Protein 9MAP (pdb70)

Nearest PDB structures (foldseek):
  6nm8-assembly1_A  TM=9.772E-01  e=3.915E-23  Homo sapiens
  5x8m-assembly1_A  TM=9.915E-01  e=1.714E-22  Homo sapiens
  5c3t-assembly1_A  TM=9.927E-01  e=4.019E-22  Homo sapiens
  5n2d-assembly1_D  TM=9.727E-01  e=2.277E-22  Homo sapiens
  8aom-assembly1_A  TM=9.842E-01  e=9.421E-22  Homo sapiens

InterPro domains:
  IPR003599 Immunoglobulin domain subtype [SM00409] (24-131)
  IPR003599 Immunoglobulin domain subtype [SM00409] (139-227)
  IPR007110 Immunoglobulin-like domain [PS50835] (33-127)
  IPR007110 Immunoglobulin-like domain [PS50835] (133-225)
  IPR013106 Immunoglobulin V-set domain [PF07686] (29-128)
  IPR013162 CD80-like, immunoglobulin C2-set [PF08205] (137-219)
  IPR013783 Immunoglobulin-like fold [G3DSA:2.60.40.10] (17-136)
  IPR013783 Immunoglobulin-like fold [G3DSA:2.60.40.10] (137-239)
  IPR036179 Immunoglobulin-like domain superfamily [SSF48726] (19-128)
  IPR036179 Immunoglobulin-like domain superfamily [SSF48726] (147-221)
  IPR051713 T-cell Activation and Immune Regulation Protein [PTHR25466] (1-289)

Structure (mmCIF, N/CA/C/O backbone):
data_9MAP
#
_entry.id   9MAP
#
_cell.length_a   222.605
_cell.length_b   222.605
_cell.length_c   222.605
_cell.angle_alpha   90.00
_cell.angle_beta   90.00
_cell.angle_gamma   90.00
#
_symmetry.space_group_name_H-M   'I 41 3 2'
#
loop_
_entity.id
_entity.type
_entity.pdbx_description
1 polymer 'Programmed cell death 1 ligand 1'
2 polymer G-AGWLP
3 non-polymer 'PHOSPHATE ION'
4 non-polymer 'CALCIUM ION'
5 non-polymer 'CHLORIDE ION'
6 water water
#
loop_
_atom_site.group_PDB
_atom_site.id
_atom_site.type_symbol
_atom_site.label_atom_id
_atom_site.label_alt_id
_atom_site.label_comp_id
_atom_site.label_asym_id
_atom_site.label_entity_id
_atom_site.label_seq_id
_atom_site.pdbx_PDB_ins_code
_atom_site.Cartn_x
_atom_site.Cartn_y
_atom_site.Cartn_z
_atom_site.occupancy
_atom_site.B_iso_or_equiv
_atom_site.auth_seq_id
_atom_site.auth_comp_id
_atom_site.auth_asym_id
_atom_site.auth_atom_id
_atom_site.pdbx_PDB_model_num
ATOM 1 N N . ALA A 1 3 ? -51.326 -18.531 -21.654 1.00 89.66 17 ALA A N 1
ATOM 2 C CA . ALA A 1 3 ? -50.358 -19.556 -21.278 1.00 88.22 17 ALA A CA 1
ATOM 3 C C . ALA A 1 3 ? -50.543 -19.979 -19.820 1.00 82.17 17 ALA A C 1
ATOM 4 O O . ALA A 1 3 ? -50.993 -19.192 -18.989 1.00 82.21 17 ALA A O 1
ATOM 6 N N . ALA A 1 4 ? -50.198 -21.228 -19.519 1.00 77.82 18 ALA A N 1
ATOM 7 C CA . ALA A 1 4 ? -50.284 -21.723 -18.154 1.00 76.10 18 ALA A CA 1
ATOM 8 C C . ALA A 1 4 ? -49.183 -21.109 -17.295 1.00 80.96 18 ALA A C 1
ATOM 9 O O . ALA A 1 4 ? -48.148 -20.657 -17.793 1.00 84.96 18 ALA A O 1
ATOM 11 N N . PHE A 1 5 ? -49.416 -21.089 -15.984 1.00 77.51 19 PHE A N 1
ATOM 12 C CA . PHE A 1 5 ? -48.417 -20.547 -15.072 1.00 76.86 19 PHE A CA 1
ATOM 13 C C . PHE A 1 5 ? -47.201 -21.461 -15.043 1.00 77.90 19 PHE A C 1
ATOM 14 O O . PHE A 1 5 ? -47.288 -22.612 -14.602 1.00 80.23 19 PHE A O 1
ATOM 22 N N . THR A 1 6 ? -46.063 -20.945 -15.492 1.00 77.29 20 THR A N 1
ATOM 23 C CA . THR A 1 6 ? -44.847 -21.735 -15.551 1.00 78.33 20 THR A CA 1
ATOM 24 C C . THR A 1 6 ? -43.676 -20.925 -15.019 1.00 72.75 20 THR A C 1
ATOM 25 O O . THR A 1 6 ? -43.597 -19.711 -15.225 1.00 70.12 20 THR A O 1
ATOM 29 N N . VAL A 1 7 ? -42.782 -21.611 -14.318 1.00 73.25 21 VAL A N 1
ATOM 30 C CA . VAL A 1 7 ? -41.506 -21.059 -13.886 1.00 71.90 21 VAL A CA 1
ATOM 31 C C . VAL A 1 7 ? -40.434 -21.615 -14.812 1.00 75.65 21 VAL A C 1
ATOM 32 O O . VAL A 1 7 ? -40.426 -22.816 -15.111 1.00 77.62 21 VAL A O 1
ATOM 36 N N . THR A 1 8 ? -39.551 -20.745 -15.297 1.00 74.48 22 THR A N 1
ATOM 37 C CA . THR A 1 8 ? -38.531 -21.139 -16.259 1.00 74.45 22 THR A CA 1
ATOM 38 C C . THR A 1 8 ? -37.166 -20.648 -15.802 1.00 75.28 22 THR A C 1
ATOM 39 O O . THR A 1 8 ? -37.054 -19.665 -15.066 1.00 78.03 22 THR A O 1
ATOM 43 N N . VAL A 1 9 ? -36.127 -21.348 -16.244 1.00 77.29 23 VAL A N 1
ATOM 44 C CA . VAL A 1 9 ? -34.747 -20.991 -15.946 1.00 77.52 23 VAL A CA 1
ATOM 45 C C . VAL A 1 9 ? -34.016 -20.771 -17.265 1.00 76.74 23 VAL A C 1
ATOM 46 O O . VAL A 1 9 ? -34.011 -21.657 -18.126 1.00 73.90 23 VAL A O 1
ATOM 50 N N . PRO A 1 10 ? -33.415 -19.601 -17.490 1.00 81.91 24 PRO A N 1
ATOM 51 C CA . PRO A 1 10 ? -32.638 -1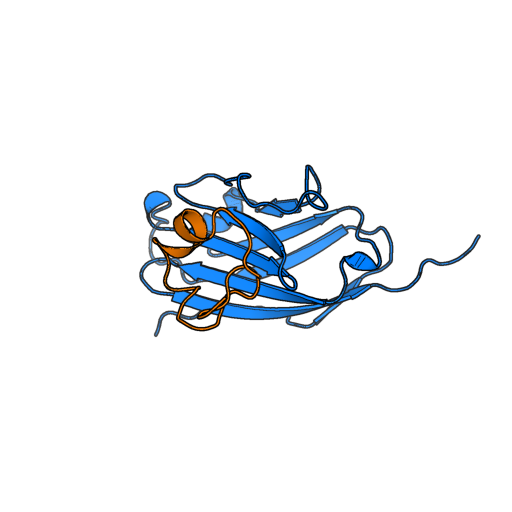9.403 -18.723 1.00 74.20 24 PRO A CA 1
ATOM 52 C C . PRO A 1 10 ? -31.434 -20.315 -18.810 1.00 77.59 24 PRO A C 1
ATOM 53 O O . PRO A 1 10 ? -30.928 -20.557 -19.913 1.00 81.53 24 PRO A O 1
ATOM 57 N N . LYS A 1 11 ? -30.962 -20.829 -17.678 1.00 80.87 25 LYS A N 1
ATOM 58 C CA . LYS A 1 11 ? -29.755 -21.638 -17.623 1.00 78.58 25 LYS A CA 1
ATOM 59 C C . LYS A 1 11 ? -29.871 -22.597 -16.448 1.00 80.13 25 LYS A C 1
ATOM 60 O O . LYS A 1 11 ? -30.120 -22.165 -15.319 1.00 81.94 2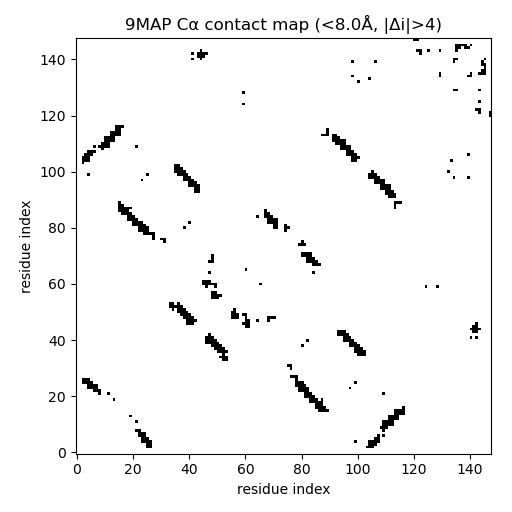5 LYS A O 1
ATOM 66 N N . ASP A 1 12 ? -29.697 -23.892 -16.715 1.00 79.91 26 ASP A N 1
ATOM 67 C CA . ASP A 1 12 ? -29.894 -24.931 -15.710 1.00 79.94 26 ASP A CA 1
ATOM 68 C C . ASP A 1 12 ? -28.600 -25.636 -15.316 1.00 82.12 26 ASP A C 1
ATOM 69 O O . ASP A 1 12 ? -28.653 -26.687 -14.668 1.00 80.06 26 ASP A O 1
ATOM 74 N N . LEU A 1 13 ? -27.443 -25.093 -15.692 1.00 82.12 27 LEU A N 1
ATOM 75 C CA . LEU A 1 13 ? -26.162 -25.680 -15.303 1.00 76.52 27 LEU A CA 1
ATOM 76 C C . LEU A 1 13 ? -25.127 -24.568 -15.242 1.00 79.89 27 LEU A C 1
ATOM 77 O O . LEU A 1 13 ? -24.788 -23.982 -16.274 1.00 84.69 27 LEU A O 1
ATOM 82 N N . TYR A 1 14 ? -24.623 -24.287 -14.044 1.00 78.28 28 TYR A N 1
ATOM 83 C CA . TYR A 1 14 ? -23.604 -23.269 -13.826 1.00 78.33 28 TYR A CA 1
ATOM 84 C C . TYR A 1 14 ? -22.323 -23.940 -13.356 1.00 75.30 28 TYR A C 1
ATOM 85 O O . TYR A 1 14 ? -22.357 -24.782 -12.453 1.00 75.71 28 TYR A O 1
ATOM 94 N N . VAL A 1 15 ? -21.202 -23.574 -13.969 1.00 76.62 29 VAL A N 1
ATOM 95 C CA . VAL A 1 15 ? -19.879 -23.989 -13.518 1.00 72.10 29 VAL A CA 1
ATOM 96 C C . VAL A 1 15 ? -19.147 -22.729 -13.083 1.00 71.38 29 VAL A C 1
ATOM 97 O O . VAL A 1 15 ? -18.755 -21.910 -13.924 1.00 74.80 29 VAL A O 1
ATOM 101 N N . VAL A 1 16 ? -18.955 -22.572 -11.776 1.00 71.77 30 VAL A N 1
ATOM 102 C CA . VAL A 1 16 ? -18.382 -21.360 -11.206 1.00 72.18 30 VAL A CA 1
ATOM 103 C C . VAL A 1 16 ? -17.027 -21.684 -10.593 1.00 71.71 30 VAL A C 1
ATOM 104 O O . VAL A 1 16 ? -16.771 -22.812 -10.153 1.00 71.39 30 VAL A O 1
ATOM 108 N N . GLU A 1 17 ? -16.150 -20.685 -10.577 1.00 69.36 31 GLU A N 1
ATOM 109 C CA . GLU A 1 17 ? -14.834 -20.849 -9.980 1.00 76.04 31 GLU A CA 1
ATOM 110 C C . GLU A 1 17 ? -14.902 -20.669 -8.468 1.00 81.24 31 GLU A C 1
ATOM 111 O O . GLU A 1 17 ? -15.760 -19.955 -7.940 1.00 75.84 31 GLU A O 1
ATOM 117 N N . TYR A 1 18 ? -13.982 -21.336 -7.774 1.00 83.12 32 TYR A N 1
ATOM 118 C CA . TYR A 1 18 ? -13.943 -21.285 -6.318 1.00 77.12 32 TYR A CA 1
ATOM 119 C C . TYR A 1 18 ? -13.706 -19.859 -5.837 1.00 78.48 32 TYR A C 1
ATOM 120 O O . TYR A 1 18 ? -12.789 -19.177 -6.302 1.00 78.51 32 TYR A O 1
ATOM 129 N N . GLY A 1 19 ? -14.536 -19.415 -4.895 1.00 79.42 33 GLY A N 1
ATOM 130 C CA . GLY A 1 19 ? -14.397 -18.102 -4.300 1.00 78.47 33 GLY A CA 1
ATOM 131 C C . GLY A 1 19 ? -15.023 -16.959 -5.070 1.00 76.91 33 GLY A C 1
ATOM 132 O O . GLY A 1 19 ? -14.904 -15.806 -4.635 1.00 73.83 33 GLY A O 1
ATOM 133 N N . SER A 1 20 ? -15.682 -17.229 -6.193 1.00 79.20 34 SER A N 1
ATOM 134 C CA 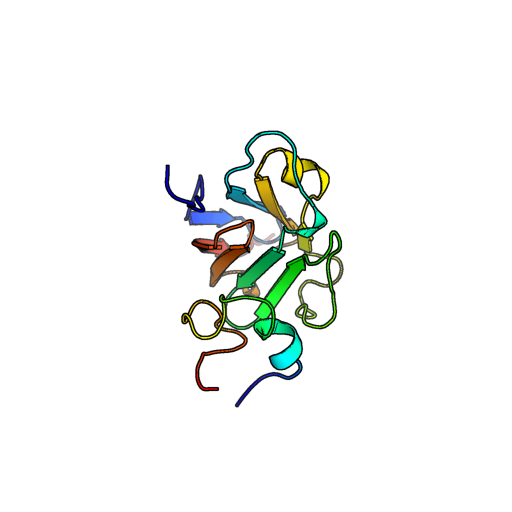. SER A 1 20 ? -16.280 -16.177 -6.998 1.00 75.82 34 SER A CA 1
ATOM 135 C C . SER A 1 20 ? -17.717 -15.915 -6.552 1.00 73.96 34 SER A C 1
ATOM 136 O O . SER A 1 20 ? -18.225 -16.514 -5.601 1.00 73.39 34 SER A O 1
ATOM 139 N N . ASN A 1 21 ? -18.382 -15.006 -7.259 1.00 72.93 35 ASN A N 1
ATOM 140 C CA . ASN A 1 21 ? -19.780 -14.681 -7.019 1.00 73.42 35 ASN A CA 1
ATOM 141 C C . ASN A 1 21 ? -20.602 -15.106 -8.225 1.00 73.75 35 ASN A C 1
ATOM 142 O O . ASN A 1 21 ? -20.170 -14.942 -9.370 1.00 76.46 35 ASN A O 1
ATOM 147 N N . MET A 1 22 ? -21.783 -15.657 -7.968 1.00 76.95 36 MET A N 1
ATOM 148 C CA . MET A 1 22 ? -22.638 -16.155 -9.032 1.00 79.25 36 MET A CA 1
ATOM 149 C C . MET A 1 22 ? -24.056 -15.635 -8.854 1.00 76.25 36 MET A C 1
ATOM 150 O O . MET A 1 22 ? -24.506 -15.365 -7.736 1.00 68.45 36 MET A O 1
ATOM 155 N N . THR A 1 23 ? -24.749 -15.486 -9.982 1.00 78.21 37 THR A N 1
ATOM 156 C CA . THR A 1 23 ? -26.162 -15.126 -10.009 1.00 74.15 37 THR A CA 1
ATOM 157 C C . THR A 1 23 ? -26.895 -16.174 -10.832 1.00 75.92 37 THR A C 1
ATOM 158 O O . THR A 1 23 ? -26.787 -16.188 -12.063 1.00 78.38 37 THR A O 1
ATOM 162 N N . ILE A 1 24 ? -27.630 -17.052 -10.162 1.00 78.12 38 ILE A N 1
ATOM 163 C CA . ILE A 1 24 ? -28.480 -18.023 -10.840 1.00 83.78 38 ILE A CA 1
ATOM 164 C C . ILE A 1 24 ? -29.877 -17.430 -10.955 1.00 80.30 38 ILE A C 1
ATOM 165 O O . ILE A 1 24 ? -30.416 -16.886 -9.984 1.00 77.17 38 ILE A O 1
ATOM 170 N N . GLU A 1 25 ? -30.449 -17.495 -12.150 1.00 97.28 39 GLU A N 1
ATOM 171 C CA . GLU A 1 25 ? -31.665 -16.761 -12.452 1.00 98.23 39 GLU A CA 1
ATOM 172 C C . GLU A 1 25 ? -32.847 -17.706 -12.595 1.00 97.85 39 GLU A C 1
ATOM 173 O O . GLU A 1 25 ? -32.697 -18.881 -12.940 1.00 96.84 39 GLU A O 1
ATOM 179 N N . CYS A 1 26 ? -34.029 -17.163 -12.325 1.00 87.70 40 CYS A N 1
ATOM 180 C CA . CYS A 1 26 ? -35.274 -17.913 -12.336 1.00 84.30 40 CYS A CA 1
ATOM 181 C C . CYS A 1 26 ? -36.387 -16.924 -12.644 1.00 83.76 40 CYS A C 1
ATOM 182 O O . CYS A 1 26 ? -36.473 -15.879 -11.996 1.00 85.35 40 CYS A O 1
ATOM 185 N N . LYS A 1 27 ? -37.223 -17.239 -13.630 1.00 78.87 41 LYS A N 1
ATOM 186 C CA . LYS A 1 27 ? -38.193 -16.287 -14.158 1.00 79.57 41 LYS A CA 1
ATOM 187 C C . LYS A 1 27 ? -39.613 -16.819 -14.016 1.00 80.74 41 LYS A C 1
ATOM 188 O O . LYS A 1 27 ? -39.865 -18.012 -14.214 1.00 81.00 41 LYS A O 1
ATOM 194 N N . PHE A 1 28 ? -40.532 -15.926 -13.672 1.00 78.85 42 PHE A N 1
ATOM 195 C CA . PHE A 1 28 ? -41.949 -16.215 -13.520 1.00 77.97 42 PHE A CA 1
ATOM 196 C C . PHE A 1 28 ? -42.759 -15.134 -14.217 1.00 79.23 42 PHE A C 1
ATOM 197 O O . PHE A 1 28 ? -42.269 -14.018 -14.428 1.00 80.58 42 PHE A O 1
ATOM 205 N N . PRO A 1 29 ? -44.002 -15.432 -14.606 1.00 82.48 43 PRO A N 1
ATOM 206 C CA . PRO A 1 29 ? -44.784 -14.465 -15.394 1.00 81.30 43 PRO A CA 1
ATOM 207 C C . PRO A 1 29 ? -45.347 -13.343 -14.530 1.00 87.23 43 PRO A C 1
ATOM 208 O O . PRO A 1 29 ? -45.956 -13.590 -13.485 1.00 87.14 43 PRO A O 1
ATOM 212 N N . VAL A 1 30 ? -45.157 -12.105 -14.984 1.00 96.41 44 VAL A N 1
ATOM 213 C CA . VAL A 1 30 ? -45.736 -10.925 -14.345 1.00 102.66 44 VAL A CA 1
ATOM 214 C C . VAL A 1 30 ? -46.537 -10.185 -15.407 1.00 116.07 44 VAL A C 1
ATOM 215 O O . VAL A 1 30 ? -45.980 -9.408 -16.192 1.00 113.20 44 VAL A O 1
ATOM 219 N N . GLU A 1 31 ? -47.843 -10.423 -15.444 1.00 144.44 45 GLU A N 1
ATOM 220 C CA . GLU A 1 31 ? -48.718 -9.557 -16.213 1.00 149.19 45 GLU A CA 1
ATOM 221 C C . GLU A 1 31 ? -48.929 -8.249 -15.459 1.00 150.21 45 GLU A C 1
ATOM 222 O O . GLU A 1 31 ? -48.678 -8.157 -14.253 1.00 150.35 45 GLU A O 1
ATOM 228 N N . LYS A 1 32 ? -49.410 -7.234 -16.187 1.00 141.71 46 LYS A N 1
ATOM 229 C CA . LYS A 1 32 ? -49.661 -5.887 -15.670 1.00 140.09 46 LYS A CA 1
ATOM 230 C C . LYS A 1 32 ? -48.592 -5.452 -14.669 1.00 137.34 46 LYS A C 1
ATOM 231 O O . LYS A 1 32 ? -47.394 -5.564 -14.953 1.00 133.80 46 LYS A O 1
ATOM 237 N N . GLN A 1 33 ? -49.005 -4.956 -13.505 1.00 142.64 47 GLN A N 1
ATOM 238 C CA . GLN A 1 33 ? -48.077 -4.612 -12.440 1.00 138.40 47 GLN A CA 1
ATOM 239 C C . GLN A 1 33 ? -47.876 -5.825 -11.529 1.00 133.50 47 GLN A C 1
ATOM 240 O O . GLN A 1 33 ? -48.491 -6.878 -11.712 1.00 134.74 47 GLN A O 1
ATOM 246 N N . LEU A 1 34 ? -47.007 -5.684 -10.532 1.00 120.34 48 LEU A N 1
ATOM 247 C CA . LEU A 1 34 ? -46.674 -6.783 -9.633 1.00 111.96 48 LEU A CA 1
ATOM 248 C C . LEU A 1 34 ? -47.407 -6.608 -8.310 1.00 106.52 48 LEU A C 1
ATOM 249 O O . LEU A 1 34 ? -47.261 -5.576 -7.645 1.00 107.85 48 LEU A O 1
ATOM 254 N N . ASP A 1 35 ? -48.185 -7.619 -7.928 1.00 98.25 49 ASP A N 1
ATOM 255 C CA . ASP A 1 35 ? -48.818 -7.666 -6.611 1.00 95.12 49 ASP A CA 1
ATOM 256 C C . ASP A 1 35 ? -47.827 -8.320 -5.659 1.00 92.93 49 ASP A C 1
ATOM 257 O O . ASP A 1 35 ? -47.777 -9.544 -5.521 1.00 94.44 49 ASP A O 1
ATOM 262 N N . LEU A 1 36 ? -47.028 -7.485 -4.989 1.00 91.32 50 LEU A N 1
ATOM 263 C CA . LEU A 1 36 ? -45.962 -7.996 -4.133 1.00 89.87 50 LEU A CA 1
ATOM 264 C C . LEU A 1 36 ? -46.505 -8.826 -2.977 1.00 88.51 50 LEU A C 1
ATOM 265 O O . LEU A 1 36 ? -45.842 -9.767 -2.524 1.00 89.89 50 LEU A O 1
ATOM 270 N N . ALA A 1 37 ? -47.705 -8.499 -2.491 1.00 92.74 51 ALA A N 1
ATOM 271 C CA . ALA A 1 37 ? -48.270 -9.217 -1.352 1.00 91.52 51 ALA A CA 1
ATOM 272 C C . ALA A 1 37 ? -48.525 -10.684 -1.672 1.00 91.11 51 ALA A C 1
ATOM 273 O O . ALA A 1 37 ? -48.447 -11.536 -0.779 1.00 91.66 51 ALA A O 1
ATOM 275 N N . ALA A 1 38 ? -48.832 -10.999 -2.928 1.00 91.32 52 ALA A N 1
ATOM 276 C CA . ALA A 1 38 ? -49.164 -12.357 -3.336 1.00 86.52 52 ALA A CA 1
ATOM 277 C C . ALA A 1 38 ? -47.949 -13.175 -3.753 1.00 87.74 52 ALA A C 1
ATOM 278 O O . ALA A 1 38 ? -48.095 -14.371 -4.032 1.00 87.61 52 ALA A O 1
ATOM 280 N N . LEU A 1 39 ? -46.764 -12.573 -3.799 1.00 84.47 53 LEU A N 1
ATOM 281 C CA . LEU A 1 39 ? -45.574 -13.256 -4.286 1.00 83.44 53 LEU A CA 1
ATOM 282 C C . LEU A 1 39 ? -44.873 -13.987 -3.148 1.00 81.30 53 LEU A C 1
ATOM 283 O O . LEU A 1 39 ? -44.609 -13.403 -2.092 1.00 83.02 53 LEU A O 1
ATOM 288 N N . ILE A 1 40 ? -44.583 -15.266 -3.370 1.00 76.93 54 ILE A N 1
ATOM 289 C CA . ILE A 1 40 ? -43.795 -16.085 -2.457 1.00 79.91 54 ILE A CA 1
ATOM 290 C C . ILE A 1 40 ? -42.685 -16.739 -3.265 1.00 78.54 54 ILE A C 1
ATOM 291 O O . ILE A 1 40 ? -42.956 -17.400 -4.274 1.00 79.62 54 ILE A O 1
ATOM 296 N N . VAL A 1 41 ? -41.441 -16.559 -2.830 1.00 73.54 55 VAL A N 1
ATOM 297 C CA . VAL A 1 41 ? -40.287 -17.121 -3.522 1.00 73.93 55 VAL A CA 1
ATOM 29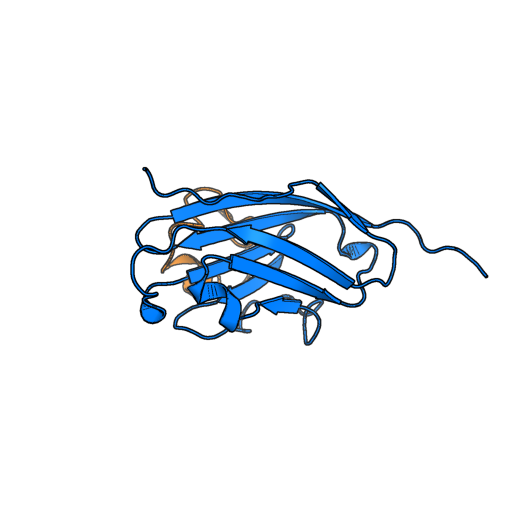8 C C . VAL A 1 41 ? -39.458 -17.907 -2.519 1.00 70.69 55 VAL A C 1
ATOM 299 O O . VAL A 1 41 ? -39.018 -17.356 -1.503 1.00 72.08 55 VAL A O 1
ATOM 303 N N . TYR A 1 42 ? -39.244 -19.187 -2.802 1.00 66.49 56 TYR A N 1
ATOM 304 C CA . TYR A 1 42 ? -38.369 -20.037 -2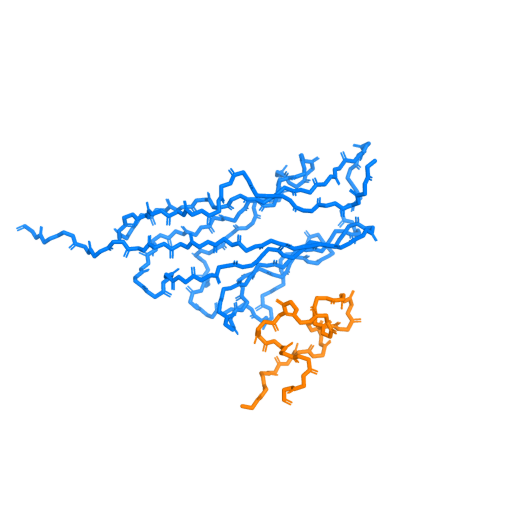.011 1.00 73.54 56 TYR A CA 1
ATOM 305 C C . TYR A 1 42 ? -37.177 -20.455 -2.861 1.00 71.56 56 TYR A C 1
ATOM 306 O O . TYR A 1 42 ? -37.348 -20.933 -3.988 1.00 72.81 56 TYR A O 1
ATOM 315 N N . TRP A 1 43 ? -35.977 -20.269 -2.324 1.00 71.46 57 TRP A N 1
ATOM 316 C CA . TRP A 1 43 ? -34.755 -20.825 -2.886 1.00 75.11 57 TRP A CA 1
ATOM 317 C C . TRP A 1 43 ? -34.172 -21.790 -1.869 1.00 74.46 57 TRP A C 1
ATOM 318 O O . TRP A 1 43 ? -34.014 -21.431 -0.699 1.00 76.36 57 TRP A O 1
ATOM 329 N N . GLU A 1 44 ? -33.856 -23.006 -2.304 1.00 72.47 58 GLU A N 1
ATOM 330 C CA . GLU A 1 44 ? -33.203 -23.953 -1.414 1.00 78.79 58 GLU A CA 1
ATOM 331 C C . GLU A 1 44 ? -32.355 -24.908 -2.240 1.00 75.39 58 GLU A C 1
ATOM 332 O O . GLU A 1 44 ? -32.724 -25.266 -3.360 1.00 74.79 58 GLU A O 1
ATOM 338 N N . MET A 1 45 ? -31.201 -25.285 -1.695 1.00 77.38 59 MET A N 1
ATOM 339 C CA . MET A 1 45 ? -30.340 -26.293 -2.296 1.00 77.58 59 MET A CA 1
ATOM 340 C C . MET A 1 45 ? -30.144 -27.423 -1.297 1.00 75.87 59 MET A C 1
ATOM 341 O O . MET A 1 45 ? -29.965 -27.181 -0.099 1.00 75.96 59 MET A O 1
ATOM 346 N N . GLU A 1 46 ? -30.192 -28.656 -1.798 1.00 76.45 60 GLU A N 1
ATOM 347 C CA . GLU A 1 46 ? -30.174 -29.862 -0.965 1.00 76.45 60 GLU A CA 1
ATOM 348 C C . GLU A 1 46 ? -31.300 -29.719 0.060 1.00 77.14 60 GLU A C 1
ATOM 349 O O . GLU A 1 46 ? -32.427 -29.379 -0.324 1.00 76.34 60 GLU A O 1
ATOM 355 N N . ASP A 1 47 ? -31.052 -29.942 1.350 1.00 79.17 61 ASP A N 1
ATOM 356 C CA . ASP A 1 47 ? -32.095 -29.859 2.363 1.00 74.76 61 ASP A CA 1
ATOM 357 C C . ASP A 1 47 ? -32.027 -28.567 3.176 1.00 75.87 61 ASP A C 1
ATOM 358 O O . ASP A 1 47 ? -32.566 -28.512 4.287 1.00 75.03 61 ASP A O 1
ATOM 363 N N . LYS A 1 48 ? -31.387 -27.527 2.645 1.00 75.57 62 LYS A N 1
ATOM 364 C CA . LYS A 1 48 ? -31.195 -26.269 3.353 1.00 76.99 62 LYS A CA 1
ATOM 365 C C . LYS A 1 48 ? -31.917 -25.152 2.614 1.00 77.85 62 LYS A C 1
ATOM 366 O O . LYS A 1 48 ? -31.789 -25.032 1.391 1.00 76.94 62 LYS A O 1
ATOM 372 N N . ASN A 1 49 ? -32.667 -24.336 3.352 1.00 79.49 63 ASN A N 1
ATOM 373 C CA . ASN A 1 49 ? -33.285 -23.153 2.769 1.00 79.81 63 ASN A CA 1
ATOM 374 C C . ASN A 1 49 ? -32.262 -22.037 2.610 1.00 81.19 63 ASN A C 1
ATOM 375 O O . ASN A 1 49 ? -31.388 -21.846 3.461 1.00 78.38 63 ASN A O 1
ATOM 380 N N . ILE A 1 50 ? -32.385 -21.293 1.516 1.00 79.55 64 ILE A N 1
ATOM 381 C CA . ILE A 1 50 ? -31.540 -20.141 1.232 1.00 77.88 64 ILE A CA 1
ATOM 382 C C . ILE A 1 50 ? -32.336 -18.841 1.304 1.00 77.78 64 ILE A C 1
ATOM 383 O O . ILE A 1 50 ? -31.908 -17.875 1.936 1.00 77.09 64 ILE A O 1
ATOM 388 N N . ILE A 1 51 ? -33.498 -18.801 0.654 1.00 76.46 65 ILE A N 1
ATOM 389 C CA . ILE A 1 51 ? -34.351 -17.619 0.621 1.00 78.10 65 ILE A CA 1
ATOM 390 C C . ILE A 1 51 ? -35.785 -18.042 0.904 1.00 77.98 65 ILE A C 1
ATOM 391 O O . ILE A 1 51 ? -36.294 -18.980 0.280 1.00 76.03 65 ILE A O 1
ATOM 396 N N . GLN A 1 52 ? -36.437 -17.351 1.840 1.00 79.50 66 GLN A N 1
ATOM 397 C CA . GLN A 1 52 ? -37.873 -17.496 2.087 1.00 78.30 66 GLN A CA 1
ATOM 398 C C . GLN A 1 52 ? -38.489 -16.103 1.981 1.00 81.52 66 GLN A C 1
ATOM 399 O O . GLN A 1 52 ? -38.632 -15.396 2.983 1.00 84.50 66 GLN A O 1
ATOM 405 N N . PHE A 1 53 ? -38.868 -15.719 0.767 1.00 79.62 67 PHE A N 1
ATOM 406 C CA . PHE A 1 53 ? -39.383 -14.382 0.487 1.00 79.59 67 PHE A CA 1
ATOM 407 C C . PHE A 1 53 ? -40.905 -14.433 0.543 1.00 81.75 67 PHE A C 1
ATOM 408 O O . PHE A 1 53 ? -41.556 -14.923 -0.382 1.00 81.25 67 PHE A O 1
ATOM 416 N N . VAL A 1 54 ? -41.469 -13.930 1.638 1.00 83.57 68 VAL A N 1
ATOM 417 C CA . VAL A 1 54 ? -42.910 -13.903 1.852 1.00 83.17 68 VAL A CA 1
ATOM 418 C C . VAL A 1 54 ? -43.306 -12.499 2.283 1.00 88.27 68 VAL A C 1
ATOM 419 O O . VAL A 1 54 ? -42.592 -11.856 3.060 1.00 90.97 68 VAL A O 1
ATOM 423 N N . HIS A 1 55 ? -44.447 -12.026 1.778 1.00 91.37 69 HIS A N 1
ATOM 424 C CA . HIS A 1 55 ? -45.021 -10.743 2.191 1.00 89.18 69 HIS A CA 1
ATOM 425 C C . HIS A 1 55 ? -44.054 -9.587 1.941 1.00 90.30 69 HIS A C 1
ATOM 426 O O . HIS A 1 55 ? -43.975 -8.638 2.722 1.00 93.34 69 HIS A O 1
ATOM 433 N N . GLY A 1 56 ? -43.302 -9.674 0.847 1.00 90.58 70 GLY A N 1
ATOM 434 C CA . GLY A 1 56 ? -42.442 -8.591 0.426 1.00 90.31 70 GLY A CA 1
ATOM 435 C C . GLY A 1 56 ? -41.105 -8.493 1.128 1.00 95.39 70 GLY A C 1
ATOM 436 O O . GLY A 1 56 ? -40.355 -7.547 0.854 1.00 100.83 70 GLY A O 1
ATOM 437 N N . GLU A 1 57 ? -40.770 -9.429 2.015 1.00 101.15 71 GLU A N 1
ATOM 438 C CA . GLU A 1 57 ? -39.494 -9.390 2.718 1.00 102.22 71 GLU A CA 1
ATOM 439 C C . GLU A 1 57 ? -38.922 -10.797 2.833 1.00 99.16 71 GLU A C 1
ATOM 440 O O . GLU A 1 57 ? -39.641 -11.795 2.740 1.00 98.52 71 GLU A O 1
ATOM 446 N N . GLU A 1 58 ? -37.608 -10.864 3.031 1.00 89.29 72 GLU A N 1
ATOM 447 C CA . GLU A 1 58 ? -36.941 -12.137 3.270 1.00 86.67 72 GLU A CA 1
ATOM 448 C C . GLU A 1 58 ? -37.058 -12.511 4.741 1.00 91.26 72 GLU A C 1
ATOM 449 O O . GLU A 1 58 ? -36.730 -11.712 5.624 1.00 90.28 72 GLU A O 1
ATOM 455 N N . ASP A 1 59 ? -37.538 -13.723 5.001 1.00 91.12 73 ASP A N 1
ATOM 456 C CA . ASP A 1 59 ? -37.673 -14.244 6.353 1.00 92.60 73 ASP A CA 1
ATOM 457 C C . ASP A 1 59 ? -36.468 -15.125 6.660 1.00 94.17 73 ASP A C 1
ATOM 458 O O . ASP A 1 59 ? -36.253 -16.144 5.994 1.00 95.61 73 ASP A O 1
ATOM 463 N N . LEU A 1 60 ? -35.693 -14.733 7.667 1.00 93.92 74 LEU A N 1
ATOM 464 C CA . LEU A 1 60 ? -34.458 -15.420 8.020 1.00 92.52 74 LEU A CA 1
ATOM 465 C C . LEU A 1 60 ? -34.676 -16.572 8.989 1.00 96.75 74 LEU A C 1
ATOM 466 O O . LEU A 1 60 ? -33.697 -17.192 9.418 1.00 95.59 74 LEU A O 1
ATOM 471 N N . LYS A 1 61 ? -35.933 -16.873 9.328 1.00 107.48 75 LYS A N 1
ATOM 472 C CA . LYS A 1 61 ? -36.228 -17.851 10.373 1.00 108.65 75 LYS A CA 1
ATOM 473 C C . LYS A 1 61 ? -35.615 -19.212 10.063 1.00 107.58 75 LYS A C 1
ATOM 474 O O . LYS A 1 61 ? -35.134 -19.904 10.968 1.00 108.56 75 LYS A O 1
ATOM 480 N N . VAL A 1 62 ? -35.624 -19.615 8.792 1.00 96.12 76 VAL A N 1
ATOM 481 C CA . VAL A 1 62 ? -35.165 -20.935 8.385 1.00 89.30 76 VAL A CA 1
ATOM 482 C C . VAL A 1 62 ? -33.987 -20.868 7.423 1.00 89.41 76 VAL A C 1
ATOM 483 O O . VAL A 1 62 ? -33.625 -21.883 6.827 1.00 89.87 76 VAL A O 1
ATOM 487 N N . GLN A 1 63 ? -33.387 -19.694 7.242 1.00 90.57 77 GLN A N 1
ATOM 488 C CA . GLN A 1 63 ? -32.228 -19.596 6.367 1.00 83.07 77 GLN A CA 1
ATOM 489 C C . GLN A 1 63 ? -31.054 -20.345 6.980 1.00 82.92 77 GLN A C 1
ATOM 490 O O . GLN A 1 63 ? -30.737 -20.163 8.160 1.00 87.94 77 GLN A O 1
ATOM 496 N N . HIS A 1 64 ? -30.417 -21.196 6.181 1.00 84.01 78 HIS A N 1
ATOM 497 C CA . HIS A 1 64 ? -29.253 -21.928 6.657 1.00 81.81 78 HIS A CA 1
ATOM 498 C C . HIS A 1 64 ? -28.127 -20.956 6.985 1.00 84.27 78 HIS A C 1
ATOM 499 O O . HIS A 1 64 ? -27.884 -19.993 6.253 1.00 87.21 78 HIS A O 1
ATOM 506 N N . SER A 1 65 ? -27.437 -21.218 8.098 1.00 87.63 79 SER A N 1
ATOM 507 C CA . SER A 1 65 ? -26.450 -20.273 8.613 1.00 87.41 79 SER A CA 1
ATOM 508 C C . SER A 1 65 ? -25.301 -20.034 7.642 1.00 89.98 79 SER A C 1
ATOM 509 O O . SER A 1 65 ? -24.635 -18.996 7.735 1.00 86.73 79 SER A O 1
ATOM 512 N N . SER A 1 66 ? -25.054 -20.964 6.715 1.00 90.87 80 SER A N 1
ATOM 513 C CA . SER A 1 66 ? -23.987 -20.772 5.737 1.00 84.95 80 SER A CA 1
ATOM 514 C C . SER A 1 66 ? -24.229 -19.543 4.874 1.00 82.43 80 SER A C 1
ATOM 515 O O . SER A 1 66 ? -23.272 -18.929 4.388 1.00 87.01 80 SER A O 1
ATOM 518 N N . TYR A 1 67 ? -25.491 -19.168 4.675 1.00 84.37 81 TYR A N 1
ATOM 519 C CA . TYR A 1 67 ? -25.862 -18.089 3.773 1.00 84.89 81 TYR A CA 1
ATOM 520 C C . TYR A 1 67 ? -26.144 -16.780 4.498 1.00 87.35 81 TYR A C 1
ATOM 521 O O . TYR A 1 67 ? -26.698 -15.856 3.893 1.00 84.35 81 TYR A O 1
ATOM 530 N N . ARG A 1 68 ? -25.787 -16.679 5.775 1.00 89.37 82 ARG A N 1
ATOM 531 C CA . ARG A 1 68 ? -25.939 -15.420 6.492 1.00 90.90 82 ARG A CA 1
ATOM 532 C C . ARG A 1 68 ? -25.006 -14.377 5.885 1.00 93.47 82 ARG A C 1
ATOM 533 O O . ARG A 1 68 ? -23.786 -14.573 5.847 1.00 91.40 82 ARG A O 1
ATOM 535 N N . GLN A 1 69 ? -25.586 -13.276 5.401 1.00 93.63 83 GLN A N 1
ATOM 536 C CA . GLN A 1 69 ? -24.845 -12.195 4.747 1.00 96.34 83 GLN A CA 1
ATOM 537 C C . GLN A 1 69 ? -24.050 -12.696 3.544 1.00 95.80 83 GLN A C 1
ATOM 538 O O . GLN A 1 69 ? -22.987 -12.160 3.220 1.00 97.32 83 GLN A O 1
ATOM 544 N N . ARG A 1 70 ? -24.562 -13.726 2.871 1.00 90.62 84 ARG A N 1
ATOM 545 C CA . ARG A 1 70 ? -23.885 -14.296 1.713 1.00 83.15 84 ARG A CA 1
ATOM 546 C C . ARG A 1 70 ? -24.840 -14.490 0.540 1.00 82.93 84 ARG A C 1
ATOM 547 O O . ARG A 1 70 ? -24.408 -14.509 -0.616 1.00 82.22 84 ARG A O 1
ATOM 555 N N . ALA A 1 71 ? -26.131 -14.640 0.823 1.00 81.37 85 ALA A N 1
ATOM 556 C CA . ALA A 1 71 ? -27.146 -14.845 -0.199 1.00 76.87 85 ALA A CA 1
ATOM 557 C C . ALA A 1 71 ? -28.132 -13.687 -0.180 1.00 77.32 85 ALA A C 1
ATOM 558 O O . ALA A 1 71 ? -28.447 -13.135 0.878 1.00 79.97 85 ALA A O 1
ATOM 560 N N . ARG A 1 72 ? -28.620 -13.324 -1.363 1.00 72.05 86 ARG A N 1
ATOM 561 C CA . ARG A 1 72 ? -29.474 -12.157 -1.510 1.00 74.17 86 ARG A CA 1
ATOM 562 C C . ARG A 1 72 ? -30.410 -12.371 -2.688 1.00 78.98 86 ARG A C 1
ATOM 563 O O . ARG A 1 72 ? -30.012 -12.929 -3.715 1.00 75.62 86 ARG A O 1
ATOM 571 N N . LEU A 1 73 ? -31.656 -11.936 -2.527 1.00 79.62 87 LEU A N 1
ATOM 572 C CA . LEU A 1 73 ? -32.650 -11.951 -3.594 1.00 79.00 87 LEU A CA 1
ATOM 573 C C . LEU A 1 73 ? -32.952 -10.504 -3.963 1.00 83.30 87 LEU A C 1
ATOM 574 O O . LEU A 1 73 ? -33.515 -9.757 -3.156 1.00 88.31 87 LEU A O 1
ATOM 579 N N . LEU A 1 74 ? -32.579 -10.113 -5.180 1.00 84.93 88 LEU A N 1
ATOM 580 C CA . LEU A 1 74 ? -32.744 -8.734 -5.632 1.00 87.67 88 LEU A CA 1
ATOM 581 C C . LEU A 1 74 ? -34.227 -8.404 -5.749 1.00 92.12 88 LEU A C 1
ATOM 582 O O . LEU A 1 74 ? -34.904 -8.873 -6.670 1.00 91.30 88 LEU A O 1
ATOM 587 N N . LYS A 1 75 ? -34.735 -7.593 -4.816 1.00 94.23 89 LYS A N 1
ATOM 588 C CA . LYS A 1 75 ? -36.162 -7.286 -4.799 1.00 92.92 89 LYS A CA 1
ATOM 589 C C . LYS A 1 75 ? -36.582 -6.496 -6.032 1.00 93.22 89 LYS A C 1
ATOM 590 O O . LYS A 1 75 ? -37.646 -6.755 -6.605 1.00 93.65 89 LYS A O 1
ATOM 596 N N . ASP A 1 76 ? -35.762 -5.532 -6.457 1.00 93.78 90 ASP A N 1
ATOM 597 C CA . ASP A 1 76 ? -36.160 -4.638 -7.540 1.00 95.28 90 ASP A CA 1
ATOM 598 C C . ASP A 1 76 ? -36.359 -5.366 -8.864 1.00 94.05 90 ASP A C 1
ATOM 599 O O . ASP A 1 76 ? -37.053 -4.845 -9.743 1.00 95.61 90 ASP A O 1
ATOM 604 N N . GLN A 1 77 ? -35.768 -6.548 -9.034 1.00 94.69 91 GLN A N 1
ATOM 605 C CA . GLN A 1 77 ? -35.976 -7.309 -10.258 1.00 89.22 91 GLN A CA 1
ATOM 606 C C . GLN A 1 77 ? -37.242 -8.153 -10.232 1.00 86.66 91 GLN A C 1
ATOM 607 O O . GLN A 1 77 ? -37.627 -8.690 -11.277 1.00 83.58 91 GLN A O 1
ATOM 613 N N . LEU A 1 78 ? -37.895 -8.282 -9.074 1.00 89.73 92 LEU A N 1
ATOM 614 C CA . LEU A 1 78 ? -39.106 -9.091 -8.993 1.00 85.44 92 LEU A CA 1
ATOM 615 C C . LEU A 1 78 ? -40.232 -8.510 -9.837 1.00 84.45 92 LEU A C 1
ATOM 616 O O . LEU A 1 78 ? -41.058 -9.261 -10.368 1.00 83.75 92 LEU A O 1
ATOM 621 N N . SER A 1 79 ? -40.290 -7.182 -9.969 1.00 85.57 93 SER A N 1
ATOM 622 C CA . SER A 1 79 ? -41.322 -6.567 -10.796 1.00 85.07 93 SER A CA 1
ATOM 623 C C . SER A 1 79 ? -41.154 -6.904 -12.273 1.00 84.59 93 SER A C 1
ATOM 624 O O . SER A 1 79 ? -42.116 -6.777 -13.037 1.00 82.00 93 SER A O 1
ATOM 627 N N . LEU A 1 80 ? -39.964 -7.335 -12.688 1.00 83.51 94 LEU A N 1
ATOM 628 C CA . LEU A 1 80 ? -39.721 -7.778 -14.053 1.00 83.25 94 LEU A CA 1
ATOM 629 C C . LEU A 1 80 ? -39.930 -9.277 -14.228 1.00 82.30 94 LEU A C 1
ATOM 630 O O . LEU A 1 80 ? -39.662 -9.805 -15.312 1.00 76.50 94 LEU A O 1
ATOM 635 N N . GLY A 1 81 ? -40.409 -9.967 -13.196 1.00 82.58 95 GLY A N 1
ATOM 636 C CA . GLY A 1 81 ? -40.529 -11.408 -13.253 1.00 79.59 95 GLY A CA 1
ATOM 637 C C . GLY A 1 81 ? -39.225 -12.148 -13.086 1.00 80.60 95 GLY A C 1
ATOM 638 O O . GLY A 1 81 ? -39.109 -13.292 -13.535 1.00 79.81 95 GLY A O 1
ATOM 639 N N . ASN A 1 82 ? -38.236 -11.528 -12.442 1.00 81.60 96 ASN A N 1
ATOM 640 C CA . ASN A 1 82 ? -36.915 -12.117 -12.245 1.00 81.64 96 ASN A CA 1
ATOM 641 C C . ASN A 1 82 ? -36.700 -12.391 -10.762 1.00 81.56 96 ASN A C 1
ATOM 642 O O . ASN A 1 82 ? -36.544 -11.458 -9.967 1.00 84.16 96 ASN A O 1
ATOM 647 N N . ALA A 1 83 ? -36.686 -13.671 -10.395 1.00 77.26 97 ALA A N 1
ATOM 648 C CA . ALA A 1 83 ? -36.263 -14.099 -9.066 1.00 79.71 97 ALA A CA 1
ATOM 649 C C . ALA A 1 83 ? -34.815 -14.568 -9.176 1.00 78.76 97 ALA A C 1
ATOM 650 O O . ALA A 1 83 ? -34.514 -15.761 -9.182 1.00 83.97 97 ALA A O 1
ATOM 652 N N . ALA A 1 84 ? -33.906 -13.602 -9.274 1.00 77.69 98 ALA A N 1
ATOM 653 C CA . ALA A 1 84 ? -32.485 -13.896 -9.399 1.00 76.68 98 ALA A CA 1
ATOM 654 C C . ALA A 1 84 ? -31.859 -14.014 -8.016 1.00 78.76 98 ALA A C 1
ATOM 655 O O . ALA A 1 84 ? -32.048 -13.141 -7.162 1.00 78.29 98 ALA A O 1
ATOM 657 N N . LEU A 1 85 ? -31.116 -15.096 -7.802 1.00 75.23 99 LEU A N 1
ATOM 658 C CA . LEU A 1 85 ? -30.443 -15.354 -6.537 1.00 74.12 99 LEU A CA 1
ATOM 659 C C . LEU A 1 85 ? -28.952 -15.079 -6.681 1.00 72.08 99 LEU A C 1
ATOM 660 O O . LEU A 1 85 ? -28.304 -15.603 -7.592 1.00 74.33 99 LEU A O 1
ATOM 665 N N . GLN A 1 86 ? -28.415 -14.264 -5.778 1.00 75.08 100 GLN A N 1
ATOM 666 C CA . GLN A 1 86 ? -26.990 -13.968 -5.723 1.00 75.85 100 GLN A CA 1
ATOM 667 C C . GLN A 1 86 ? -26.370 -14.678 -4.529 1.00 76.33 100 GLN A C 1
ATOM 668 O O . GLN A 1 86 ? -26.917 -14.638 -3.423 1.00 77.70 100 GLN A O 1
ATOM 674 N N . ILE A 1 87 ? -25.237 -15.335 -4.756 1.00 75.91 101 ILE A N 1
ATOM 675 C CA . ILE A 1 87 ? -24.452 -15.944 -3.690 1.00 78.23 101 ILE A CA 1
ATOM 676 C C . ILE A 1 87 ? -22.997 -15.549 -3.893 1.00 74.87 101 ILE A C 1
ATOM 677 O O . ILE A 1 87 ? -22.435 -15.765 -4.973 1.00 74.25 101 ILE A O 1
ATOM 682 N N . THR A 1 88 ? -22.392 -14.970 -2.862 1.00 73.05 102 THR A N 1
ATOM 683 C CA . THR A 1 88 ? -21.031 -14.465 -2.941 1.00 76.38 102 THR A CA 1
ATOM 684 C C . THR A 1 88 ? -20.066 -15.407 -2.233 1.00 77.38 102 THR A C 1
ATOM 685 O O . THR A 1 88 ? -20.444 -16.136 -1.312 1.00 76.11 102 THR A O 1
ATOM 689 N N . ASP A 1 89 ? -18.812 -15.383 -2.683 1.00 74.63 103 ASP A N 1
ATOM 690 C CA . ASP A 1 89 ? -17.728 -16.172 -2.102 1.00 74.32 103 ASP A CA 1
ATOM 691 C C . ASP A 1 89 ? -18.116 -17.649 -2.007 1.00 76.72 103 ASP A C 1
ATOM 692 O O . ASP A 1 89 ? -18.087 -18.268 -0.941 1.00 79.05 103 ASP A O 1
ATOM 697 N N . VAL A 1 90 ? -18.490 -18.206 -3.161 1.00 78.55 104 VAL A N 1
ATOM 698 C CA . VAL A 1 90 ? -18.945 -19.589 -3.216 1.00 77.44 104 VAL A CA 1
ATOM 699 C C . VAL A 1 90 ? -17.800 -20.525 -2.850 1.00 76.19 104 VAL A C 1
ATOM 700 O O . VAL A 1 90 ? -16.634 -20.283 -3.191 1.00 77.68 104 VAL A O 1
ATOM 704 N N . LYS A 1 91 ? -18.125 -21.584 -2.121 1.00 77.95 105 LYS A N 1
ATOM 705 C CA . LYS A 1 91 ? -17.168 -22.608 -1.726 1.00 79.77 105 LYS A CA 1
ATOM 706 C C . LYS A 1 91 ? -17.607 -23.953 -2.295 1.00 78.74 105 LYS A C 1
ATOM 707 O O . LYS A 1 91 ? -18.653 -24.071 -2.939 1.00 79.26 105 LYS A O 1
ATOM 713 N N . LEU A 1 92 ? -16.793 -24.981 -2.045 1.00 81.41 106 LEU A N 1
ATOM 714 C CA . LEU A 1 92 ? -17.109 -26.311 -2.551 1.00 78.44 106 LEU A CA 1
ATOM 715 C C . LEU A 1 92 ? -18.395 -26.864 -1.953 1.00 76.67 106 LEU A C 1
ATOM 716 O O . LEU A 1 92 ? -19.046 -27.703 -2.583 1.00 79.06 106 LEU A O 1
ATOM 721 N N . GLN A 1 93 ? -18.783 -26.405 -0.762 1.00 82.34 107 GLN A N 1
ATOM 722 C CA . GLN A 1 93 ? -20.036 -26.840 -0.154 1.00 80.75 107 GLN A CA 1
ATOM 723 C C . GLN A 1 93 ? -21.260 -26.292 -0.873 1.00 80.48 107 GLN A C 1
ATOM 724 O O . GLN A 1 93 ? -22.373 -26.756 -0.607 1.00 82.30 107 GLN A O 1
ATOM 730 N N . ASP A 1 94 ? -21.083 -25.327 -1.770 1.00 81.08 108 ASP A N 1
ATOM 731 C CA . ASP A 1 94 ? -22.184 -24.731 -2.512 1.00 79.65 108 ASP A CA 1
ATOM 732 C C . ASP A 1 94 ? -22.540 -25.507 -3.772 1.00 79.05 108 ASP A C 1
ATOM 733 O O . ASP A 1 94 ? -23.470 -25.111 -4.484 1.00 74.42 108 ASP A O 1
ATOM 738 N N . ALA A 1 95 ? -21.830 -26.594 -4.063 1.00 81.68 109 ALA A N 1
ATOM 739 C CA . ALA A 1 95 ? -22.139 -27.414 -5.225 1.00 77.77 109 ALA A CA 1
ATOM 740 C C . ALA A 1 95 ? -23.296 -28.356 -4.920 1.00 77.51 109 ALA A C 1
ATOM 741 O O . ALA A 1 95 ? -23.354 -28.971 -3.851 1.00 80.58 109 ALA A O 1
ATOM 743 N N . GLY A 1 96 ? -24.214 -28.468 -5.863 1.00 70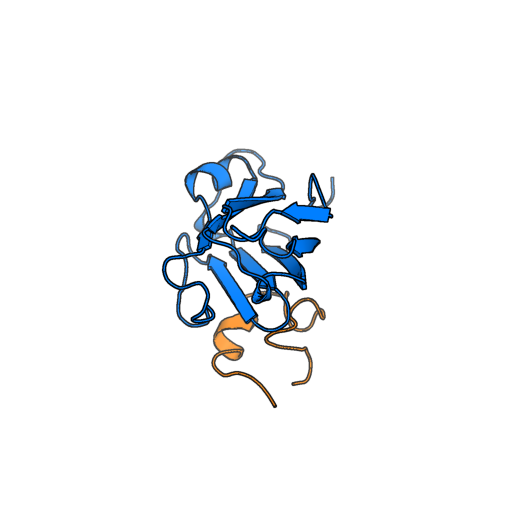.59 110 GLY A N 1
ATOM 744 C CA . GLY A 1 96 ? -25.371 -29.319 -5.703 1.00 71.58 110 GLY A CA 1
ATOM 745 C C . GLY A 1 96 ? -26.502 -28.836 -6.587 1.00 71.74 110 GLY A C 1
ATOM 746 O O . GLY A 1 96 ? -26.295 -28.051 -7.507 1.00 74.58 110 GLY A O 1
ATOM 747 N N . VAL A 1 97 ? -27.701 -29.322 -6.290 1.00 72.41 111 VAL A N 1
ATOM 748 C CA . VAL A 1 97 ? -28.896 -28.949 -7.034 1.00 72.51 111 VAL A CA 1
ATOM 749 C C . VAL A 1 97 ? -29.680 -27.930 -6.222 1.00 73.58 111 VAL A C 1
ATOM 750 O O . VAL A 1 97 ? -30.102 -28.206 -5.092 1.00 74.51 111 VAL A O 1
ATOM 754 N N . TYR A 1 98 ? -29.864 -26.754 -6.804 1.00 73.91 112 TYR A N 1
ATOM 755 C CA . TYR A 1 98 ? -30.731 -25.717 -6.276 1.00 71.60 112 TYR A CA 1
ATOM 756 C C . TYR A 1 98 ? -32.131 -25.897 -6.848 1.00 72.57 112 TYR A C 1
ATOM 757 O O . TYR A 1 98 ? -32.309 -26.448 -7.937 1.00 74.70 112 TYR A O 1
ATOM 766 N N . ARG A 1 99 ? -33.129 -25.451 -6.094 1.00 73.89 113 ARG A N 1
ATOM 767 C CA . ARG A 1 99 ? -34.508 -25.464 -6.557 1.00 72.00 113 ARG A CA 1
ATOM 768 C C . ARG A 1 99 ? -35.133 -24.101 -6.323 1.00 71.87 113 ARG A C 1
ATOM 769 O O . ARG A 1 99 ? -34.908 -23.467 -5.287 1.00 69.48 113 ARG A O 1
ATOM 777 N N . CYS A 1 100 ? -35.927 -23.666 -7.293 1.00 81.95 114 CYS A N 1
ATOM 778 C CA . CYS A 1 100 ? -36.536 -22.343 -7.302 1.00 81.31 114 CYS A CA 1
ATOM 779 C C . CYS A 1 100 ? -38.047 -22.528 -7.336 1.00 82.99 114 CYS A C 1
ATOM 780 O O . CYS A 1 100 ? -38.604 -22.906 -8.371 1.00 82.57 114 CYS A O 1
ATOM 783 N N . MET A 1 101 ? -38.704 -22.270 -6.208 1.00 75.60 115 MET A N 1
ATOM 784 C CA . MET A 1 101 ? -40.138 -22.483 -6.051 1.00 75.07 115 MET A CA 1
ATOM 785 C C . MET A 1 101 ? -40.827 -21.134 -5.914 1.00 72.98 115 MET A C 1
ATOM 786 O O . MET A 1 101 ? -40.531 -20.377 -4.985 1.00 74.27 115 MET A O 1
ATOM 791 N N . ILE A 1 102 ? -41.756 -20.846 -6.820 1.00 74.45 116 ILE A N 1
ATOM 792 C CA . ILE A 1 102 ? -42.407 -19.545 -6.885 1.00 75.77 116 ILE A CA 1
ATOM 793 C C . ILE A 1 102 ? -43.914 -19.743 -6.852 1.00 75.04 116 ILE A C 1
ATOM 794 O O . ILE A 1 102 ? -44.456 -20.558 -7.607 1.00 74.98 116 ILE A O 1
ATOM 799 N N . SER A 1 103 ? -44.585 -18.998 -5.978 1.00 78.30 117 SER A N 1
ATOM 800 C CA . SER A 1 103 ? -46.040 -18.986 -5.884 1.00 76.90 117 SER A CA 1
ATOM 801 C C . SER A 1 103 ? -46.513 -17.558 -6.123 1.00 77.92 117 SER A C 1
ATOM 802 O O . SER A 1 103 ? -46.242 -16.666 -5.312 1.00 78.76 117 SER A O 1
ATOM 805 N N . TYR A 1 104 ? -47.198 -17.344 -7.247 1.00 78.16 118 TYR A N 1
ATOM 806 C CA . TYR A 1 104 ? -47.760 -16.037 -7.601 1.00 81.07 118 TYR A CA 1
ATOM 807 C C . TYR A 1 104 ? -49.011 -16.316 -8.437 1.00 85.81 118 TYR A C 1
ATOM 808 O O . TYR A 1 104 ? -48.945 -16.405 -9.665 1.00 85.14 118 TYR A O 1
ATOM 817 N N . GLY A 1 105 ? -50.148 -16.436 -7.756 1.00 81.15 119 GLY A N 1
ATOM 818 C CA . GLY A 1 105 ? -51.356 -16.925 -8.391 1.00 82.10 119 GLY A CA 1
ATOM 819 C C . GLY A 1 105 ? -51.324 -18.435 -8.520 1.00 83.39 119 GLY A C 1
ATOM 820 O O . GLY A 1 105 ? -52.038 -19.146 -7.806 1.00 86.57 119 GLY A O 1
ATOM 821 N N . GLY A 1 106 ? -50.494 -18.936 -9.429 1.00 80.44 120 GLY A N 1
ATOM 822 C CA . GLY A 1 106 ? -50.194 -20.344 -9.517 1.00 75.27 120 GLY A CA 1
ATOM 823 C C . GLY A 1 106 ? -48.892 -20.674 -8.818 1.00 79.52 120 GLY A C 1
ATOM 824 O O . GLY A 1 106 ? -48.353 -19.883 -8.036 1.00 80.91 120 GLY A O 1
ATOM 825 N N . ALA A 1 107 ? -48.369 -21.860 -9.113 1.00 77.68 121 ALA A N 1
ATOM 826 C CA . ALA A 1 107 ? -47.116 -22.285 -8.508 1.00 76.74 121 ALA A CA 1
ATOM 827 C C . ALA A 1 107 ? -46.391 -23.223 -9.459 1.00 78.97 121 ALA A C 1
ATOM 828 O O . ALA A 1 107 ? -47.021 -24.011 -10.169 1.00 81.47 121 ALA A O 1
ATOM 830 N N . ASP A 1 108 ? -45.065 -23.126 -9.466 1.00 75.40 122 ASP A N 1
ATOM 831 C CA . ASP A 1 108 ? -44.223 -24.014 -10.255 1.00 76.26 122 ASP A CA 1
ATOM 832 C C . ASP A 1 108 ? -42.813 -23.941 -9.690 1.00 78.06 122 ASP A C 1
ATOM 833 O O . ASP A 1 108 ? -42.514 -23.117 -8.821 1.00 76.98 122 ASP A O 1
ATOM 838 N N . TYR A 1 109 ? -41.946 -24.820 -10.187 1.00 78.32 123 TYR A N 1
ATOM 839 C CA . TYR A 1 109 ? -40.561 -24.818 -9.741 1.00 75.41 123 TYR A CA 1
ATOM 840 C C . TYR A 1 109 ? -39.685 -25.480 -10.791 1.00 77.23 123 TYR A C 1
ATOM 841 O O . TYR A 1 109 ? -40.157 -26.290 -11.594 1.00 75.06 123 TYR A O 1
ATOM 850 N N . LYS A 1 110 ? -38.400 -25.128 -10.762 1.00 76.91 124 LYS A N 1
ATOM 851 C CA . LYS A 1 110 ? -37.397 -25.704 -11.644 1.00 72.25 124 LYS A CA 1
ATOM 852 C C . LYS A 1 110 ? -36.128 -25.975 -10.847 1.00 72.68 124 LYS A C 1
ATOM 853 O O . LYS A 1 110 ? -35.886 -25.367 -9.801 1.00 69.73 124 LYS A O 1
ATOM 859 N N . ARG A 1 111 ? -35.318 -26.903 -11.354 1.00 74.50 125 ARG A N 1
ATOM 860 C CA . ARG A 1 111 ? -34.045 -27.261 -10.746 1.00 69.87 125 ARG A CA 1
ATOM 861 C C . ARG A 1 111 ? -32.894 -26.612 -11.507 1.00 72.33 125 ARG A C 1
ATOM 862 O O . ARG A 1 111 ? -32.962 -26.415 -12.723 1.00 75.87 125 ARG A O 1
ATOM 870 N N . ILE A 1 112 ? -31.839 -26.264 -10.770 1.00 72.81 126 ILE A N 1
ATOM 871 C CA . ILE A 1 112 ? -30.607 -25.719 -11.333 1.00 75.69 126 ILE A CA 1
ATOM 872 C C . ILE A 1 112 ? -29.431 -26.443 -10.693 1.00 72.98 126 ILE A C 1
ATOM 873 O O . ILE A 1 112 ? -29.394 -26.606 -9.471 1.00 73.35 126 ILE A O 1
ATOM 878 N N . THR A 1 113 ? -28.467 -26.859 -11.507 1.00 74.07 127 THR A N 1
ATOM 879 C CA . THR A 1 113 ? -27.285 -27.555 -11.015 1.00 70.94 127 THR A CA 1
ATOM 880 C C . THR A 1 113 ? -26.087 -26.616 -11.039 1.00 75.24 127 THR A C 1
ATOM 881 O O . THR A 1 113 ? -25.804 -25.986 -12.064 1.00 74.29 127 THR A O 1
ATOM 885 N N . VAL A 1 114 ? -25.385 -26.527 -9.911 1.00 74.29 128 VAL A N 1
ATOM 886 C CA . VAL A 1 114 ? -24.193 -25.700 -9.779 1.00 71.38 128 VAL A CA 1
ATOM 887 C C . VAL A 1 114 ? -23.015 -26.603 -9.447 1.00 72.11 128 VAL A C 1
ATOM 888 O O . VAL A 1 114 ? -23.093 -27.418 -8.520 1.00 74.30 128 VAL A O 1
ATOM 892 N N . LYS A 1 115 ? -21.937 -26.466 -10.212 1.00 71.14 129 LYS A N 1
ATOM 893 C CA . LYS A 1 115 ? -20.677 -27.146 -9.947 1.00 68.62 129 LYS A CA 1
ATOM 894 C C . LYS A 1 115 ? -19.615 -26.100 -9.633 1.00 68.76 129 LYS A C 1
ATOM 895 O O . LYS A 1 115 ? -19.524 -25.076 -10.321 1.00 68.77 129 LYS A O 1
ATOM 901 N N . VAL A 1 116 ? -18.828 -26.345 -8.588 1.00 69.85 130 VAL A N 1
ATOM 902 C CA . VAL A 1 116 ? -17.804 -25.410 -8.132 1.00 70.96 130 VAL A CA 1
ATOM 903 C C . VAL A 1 116 ? -16.439 -26.050 -8.348 1.00 70.10 130 VAL A C 1
ATOM 904 O O . VAL A 1 116 ? -16.171 -27.146 -7.840 1.00 73.13 130 VAL A O 1
ATOM 908 N N . ASN A 1 117 ? -15.578 -25.365 -9.096 1.00 71.77 131 ASN A N 1
ATOM 909 C CA . ASN A 1 117 ? -14.239 -25.872 -9.353 1.00 74.08 131 ASN A CA 1
ATOM 910 C C . ASN A 1 117 ? -13.379 -25.800 -8.098 1.00 75.24 131 ASN A C 1
ATOM 911 O O . ASN A 1 117 ? -13.610 -24.987 -7.200 1.00 79.81 131 ASN A O 1
ATOM 916 N N . ALA A 1 118 ? -12.376 -26.669 -8.044 1.00 78.96 132 ALA A N 1
ATOM 917 C CA . ALA A 1 118 ? -11.403 -26.603 -6.972 1.00 79.06 132 ALA A CA 1
ATOM 918 C C . ALA A 1 118 ? -10.539 -25.353 -7.135 1.00 83.18 132 ALA A C 1
ATOM 919 O O . ALA A 1 118 ? -10.325 -24.878 -8.253 1.00 84.47 132 ALA A O 1
ATOM 921 N N . PRO A 1 119 ? -10.040 -24.796 -6.034 1.00 85.80 133 PRO A N 1
ATOM 922 C CA . PRO A 1 119 ? -9.192 -23.604 -6.134 1.00 84.11 133 PRO A CA 1
ATOM 923 C C . PRO A 1 119 ? -7.871 -23.906 -6.820 1.00 84.83 133 PRO A C 1
ATOM 924 O O . PRO A 1 119 ? -7.371 -25.033 -6.796 1.00 89.61 133 PRO A O 1
ATOM 928 N N . HIS A 1 120 ? -7.314 -22.877 -7.452 1.00 84.99 134 HIS A N 1
ATOM 929 C CA . HIS A 1 120 ? -5.999 -22.967 -8.070 1.00 92.99 134 HIS A CA 1
ATOM 930 C C . HIS A 1 120 ? -4.935 -22.565 -7.051 1.00 89.12 134 HIS A C 1
ATOM 931 O O . HIS A 1 120 ? -5.082 -21.563 -6.347 1.00 95.49 134 HIS A O 1
ATOM 938 N N . ALA A 1 121 ? -3.866 -23.355 -6.969 1.00 95.54 135 ALA A N 1
ATOM 939 C CA . ALA A 1 121 ? -2.844 -23.113 -5.960 1.00 102.47 135 ALA A CA 1
ATOM 940 C C . ALA A 1 121 ? -1.985 -21.905 -6.336 1.00 100.86 135 ALA A C 1
ATOM 941 O O . ALA A 1 121 ? -2.100 -21.335 -7.424 1.00 102.29 135 ALA A O 1
ATOM 943 N N . ALA A 1 122 ? -1.115 -21.511 -5.409 1.00 101.13 136 ALA A N 1
ATOM 944 C CA . ALA A 1 122 ? -0.257 -20.346 -5.613 1.00 108.47 136 ALA A CA 1
ATOM 945 C C . ALA A 1 122 ? 0.733 -20.573 -6.754 1.00 110.45 136 ALA A C 1
ATOM 946 O O . ALA A 1 122 ? 1.713 -21.303 -6.604 1.00 105.44 136 ALA A O 1
ATOM 948 N N . GLY B 2 1 ? -34.347 -36.745 11.093 1.00 121.32 1 GLY B N 1
ATOM 949 C CA . GLY B 2 1 ? -35.787 -36.773 11.274 1.00 122.52 1 GLY B CA 1
ATOM 950 C C . GLY B 2 1 ? -36.520 -35.707 10.481 1.00 121.82 1 GLY B C 1
ATOM 951 O O . GLY B 2 1 ? -36.865 -35.913 9.316 1.00 119.39 1 GLY B O 1
ATOM 952 N N . CYS B 2 2 ? -36.755 -34.556 11.118 1.00 109.44 2 CYS B N 1
ATOM 953 C CA . CYS B 2 2 ? -37.458 -33.452 10.492 1.00 98.94 2 CYS B CA 1
ATOM 954 C C . CYS B 2 2 ? -36.960 -32.137 11.075 1.00 89.65 2 CYS B C 1
ATOM 955 O O . CYS B 2 2 ? -36.860 -32.021 12.307 1.00 93.62 2 CYS B O 1
ATOM 958 N N . PRO B 2 3 ? -36.653 -31.145 10.244 1.00 86.69 3 PRO B N 1
ATOM 959 C CA . PRO B 2 3 ? -36.205 -29.854 10.773 1.00 86.47 3 PRO B CA 1
ATOM 960 C C . PRO B 2 3 ? -37.337 -29.116 11.468 1.00 92.46 3 PRO B C 1
ATOM 961 O O . PRO B 2 3 ? -38.521 -29.419 11.297 1.00 98.37 3 PRO B O 1
ATOM 965 N N . ALA B 2 4 ? -36.952 -28.137 12.278 1.00 84.27 4 ALA B N 1
ATOM 966 C CA . ALA B 2 4 ? -37.934 -27.317 12.963 1.00 90.19 4 ALA B CA 1
ATOM 967 C C . ALA B 2 4 ? -38.503 -26.265 12.017 1.00 93.98 4 ALA B C 1
ATOM 968 O O . ALA B 2 4 ? -37.946 -25.976 10.953 1.00 91.79 4 ALA B O 1
ATOM 970 N N . ASP B 2 5 ? -39.642 -25.702 12.419 1.00 93.98 5 ASP B N 1
ATOM 971 C CA . ASP B 2 5 ? -40.312 -24.612 11.712 1.00 92.76 5 ASP B CA 1
ATOM 972 C C . ASP B 2 5 ? -40.787 -25.014 10.321 1.00 88.60 5 ASP B C 1
ATOM 973 O O . ASP B 2 5 ? -41.041 -24.148 9.477 1.00 84.71 5 ASP B O 1
ATOM 978 N N . CYS B 2 6 ? -40.918 -26.315 10.054 1.00 86.52 6 CYS B N 1
ATOM 979 C CA . CYS B 2 6 ? -41.516 -26.735 8.795 1.00 84.02 6 CYS B CA 1
ATOM 980 C C . CYS B 2 6 ? -42.995 -26.383 8.722 1.00 81.89 6 CYS B C 1
ATOM 981 O O . CYS B 2 6 ? -43.530 -26.238 7.619 1.00 82.59 6 CYS B O 1
ATOM 984 N N . TYR B 2 7 ? -43.667 -26.243 9.868 1.00 89.31 7 TYR B N 1
ATOM 985 C CA . TYR B 2 7 ? -45.072 -25.846 9.852 1.00 86.48 7 TYR B CA 1
ATOM 986 C C . TYR B 2 7 ? -45.238 -24.442 9.283 1.00 85.29 7 TYR B C 1
ATOM 987 O O . TYR B 2 7 ?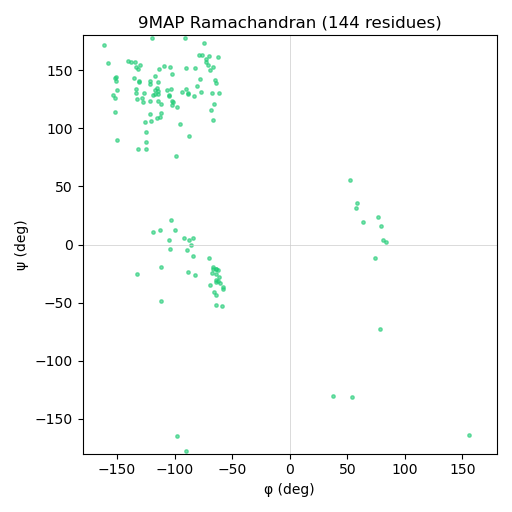 -46.021 -24.228 8.351 1.00 82.74 7 TYR B O 1
ATOM 996 N N . GLU B 2 8 ? -44.495 -23.472 9.822 1.00 89.81 8 GLU B N 1
ATOM 997 C CA . GLU B 2 8 ? -44.491 -22.135 9.239 1.00 90.94 8 GLU B CA 1
ATOM 998 C C . GLU B 2 8 ? -43.990 -22.164 7.800 1.00 90.89 8 GLU B C 1
ATOM 999 O O . GLU B 2 8 ? -44.449 -21.379 6.962 1.00 90.70 8 GLU B O 1
ATOM 1005 N N . TYR B 2 9 ? -43.062 -23.074 7.497 1.00 88.19 9 TYR B N 1
ATOM 1006 C CA . TYR B 2 9 ? -42.469 -23.139 6.167 1.00 84.12 9 TYR B CA 1
ATOM 1007 C C . TYR B 2 9 ? -43.468 -23.612 5.118 1.00 80.88 9 TYR B C 1
ATOM 1008 O O . TYR B 2 9 ? -43.428 -23.146 3.974 1.00 80.84 9 TYR B O 1
ATOM 1017 N N . CYS B 2 10 ? -44.378 -24.518 5.488 1.00 83.28 10 CYS B N 1
ATOM 1018 C CA . CYS B 2 10 ? -45.195 -25.235 4.521 1.00 79.12 10 CYS B CA 1
ATOM 1019 C C . CYS B 2 10 ? -46.673 -24.879 4.543 1.00 79.99 10 CYS B C 1
ATOM 1020 O O . CYS B 2 10 ? -47.364 -25.155 3.559 1.00 81.82 10 CYS B O 1
ATOM 1023 N N . ARG B 2 11 ? -47.179 -24.291 5.629 1.00 84.58 11 ARG B N 1
ATOM 1024 C CA . ARG B 2 11 ? -48.620 -24.120 5.776 1.00 75.87 11 ARG B CA 1
ATOM 1025 C C . ARG B 2 11 ? -49.213 -23.155 4.758 1.00 78.76 11 ARG B C 1
ATOM 1026 O O . ARG B 2 11 ? -50.423 -23.208 4.514 1.00 81.26 11 ARG B O 1
ATOM 1034 N N . GLY B 2 12 ? -48.407 -22.274 4.173 1.00 77.94 12 GLY B N 1
ATOM 1035 C CA . GLY B 2 12 ? -48.898 -21.293 3.232 1.00 71.94 12 GLY B CA 1
ATOM 1036 C C . GLY B 2 12 ? -48.609 -21.574 1.777 1.00 75.72 12 GLY B C 1
ATOM 1037 O O . GLY B 2 12 ? -49.054 -20.811 0.914 1.00 79.60 12 GLY B O 1
ATOM 1038 N N . VAL B 2 13 ? -47.877 -22.640 1.473 1.00 77.50 13 VAL B N 1
ATOM 1039 C CA . VAL B 2 13 ? -47.430 -22.907 0.109 1.00 73.44 13 VAL B CA 1
ATOM 1040 C C . VAL B 2 13 ? -47.692 -24.366 -0.239 1.00 74.76 13 VAL B C 1
ATOM 1041 O O . VAL B 2 13 ? -47.727 -25.225 0.654 1.00 76.23 13 VAL B O 1
ATOM 1045 N N . PRO B 2 14 ? -47.878 -24.699 -1.516 1.00 74.27 14 PRO B N 1
ATOM 1046 C CA . PRO B 2 14 ? -47.954 -26.104 -1.917 1.00 69.10 14 PRO B CA 1
ATOM 1047 C C . PRO B 2 14 ? -46.603 -26.759 -2.152 1.00 74.10 14 PRO B C 1
ATOM 1048 O O . PRO B 2 14 ? -46.570 -27.912 -2.585 1.00 75.16 14 PRO B O 1
ATOM 1052 N N . PHE B 2 15 ? -45.502 -26.054 -1.876 1.00 72.49 15 PHE B N 1
ATOM 1053 C CA . PHE B 2 15 ? -44.176 -26.571 -2.205 1.00 75.96 15 PHE B CA 1
ATOM 1054 C C . PHE B 2 15 ? -43.916 -27.898 -1.504 1.00 78.16 15 PHE B C 1
ATOM 1055 O O . PHE B 2 15 ? -43.554 -28.893 -2.144 1.00 79.72 15 PHE B O 1
ATOM 1063 N N . CYS B 2 16 ? -44.098 -27.935 -0.189 1.00 77.36 16 CYS B N 1
ATOM 1064 C CA . CYS B 2 16 ? -44.158 -29.210 0.503 1.00 77.33 16 CYS B CA 1
ATOM 1065 C C . CYS B 2 16 ? -45.478 -29.896 0.173 1.00 86.76 16 CYS B C 1
ATOM 1066 O O . CYS B 2 16 ? -46.432 -29.263 -0.288 1.00 93.78 16 CYS B O 1
ATOM 1069 N N . GLU B 2 17 ? -45.508 -31.213 0.382 1.00 80.43 17 GLU B N 1
ATOM 1070 C CA . GLU B 2 17 ? -46.675 -32.056 0.119 1.00 89.47 17 GLU B CA 1
ATOM 1071 C C . GLU B 2 17 ? -46.863 -32.262 -1.384 1.00 84.23 17 GLU B C 1
ATOM 1072 O O . GLU B 2 17 ? -47.583 -33.172 -1.810 1.00 87.29 17 GLU B O 1
ATOM 1078 N N . LEU B 2 18 ? -46.141 -31.498 -2.202 1.00 86.69 18 LEU B N 1
ATOM 1079 C CA . LEU B 2 18 ? -46.016 -31.783 -3.624 1.00 80.62 18 LEU B CA 1
ATOM 1080 C C . LEU B 2 18 ? -44.658 -32.374 -3.962 1.00 76.77 18 LEU B C 1
ATOM 1081 O O . LEU B 2 18 ? -44.378 -32.625 -5.138 1.00 81.48 18 LEU B O 1
ATOM 1086 N N . GLY B 2 19 ? -43.821 -32.616 -2.954 1.00 74.21 19 GLY B N 1
ATOM 1087 C CA . GLY B 2 19 ? -42.516 -33.199 -3.167 1.00 76.18 19 GLY B CA 1
ATOM 1088 C C . GLY B 2 19 ? -41.459 -32.240 -3.658 1.00 79.33 19 GLY B C 1
ATOM 1089 O O . GLY B 2 19 ? -40.418 -32.687 -4.147 1.00 77.75 19 GLY B O 1
ATOM 1090 N N . TRP B 2 20 ? -41.690 -30.932 -3.548 1.00 74.83 20 TRP B N 1
ATOM 1091 C CA . TRP B 2 20 ? -40.733 -29.954 -4.051 1.00 75.62 20 TRP B CA 1
ATOM 1092 C C . TRP B 2 20 ? -39.675 -29.560 -3.029 1.00 77.70 20 TRP B C 1
ATOM 1093 O O . TRP B 2 20 ? -38.595 -29.107 -3.423 1.00 80.58 20 TRP B O 1
ATOM 1104 N N . SER B 2 21 ? -39.951 -29.706 -1.737 1.00 80.31 21 SER B N 1
ATOM 1105 C CA . SER B 2 21 ? -39.029 -29.267 -0.698 1.00 80.59 21 SER B CA 1
ATOM 1106 C C . SER B 2 21 ? -38.263 -30.462 -0.146 1.00 79.00 21 SER B C 1
ATOM 1107 O O . SER B 2 21 ? -38.867 -31.425 0.338 1.00 81.03 21 SER B O 1
ATOM 1110 N N . LEU B 2 22 ? -36.934 -30.395 -0.224 1.00 76.04 22 LEU B N 1
ATOM 1111 C CA . LEU B 2 22 ? -36.095 -31.374 0.453 1.00 74.93 22 LEU B CA 1
ATOM 1112 C C . LEU B 2 22 ? -35.894 -31.025 1.921 1.00 76.20 22 LEU B C 1
ATOM 1113 O O . LEU B 2 22 ? -35.640 -31.918 2.736 1.00 76.20 22 LEU B O 1
ATOM 1118 N N . ARG B 2 23 ? -35.990 -29.739 2.273 1.00 76.38 23 ARG B N 1
ATOM 1119 C CA . ARG B 2 23 ? -35.884 -29.349 3.675 1.00 74.44 23 ARG B CA 1
ATOM 1120 C C . ARG B 2 23 ? -37.029 -29.930 4.492 1.00 77.12 23 ARG B C 1
ATOM 1121 O O . ARG B 2 23 ? -36.817 -30.440 5.598 1.00 78.48 23 ARG B O 1
ATOM 1129 N N . CYS B 2 24 ? -38.248 -29.876 3.957 1.00 75.46 24 CYS B N 1
ATOM 1130 C CA . CYS B 2 24 ? -39.436 -30.413 4.619 1.00 78.78 24 CYS B CA 1
ATOM 1131 C C . CYS B 2 24 ? -40.100 -31.398 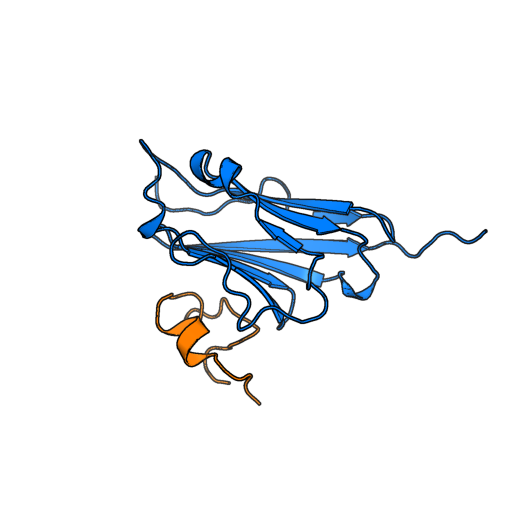3.665 1.00 78.83 24 CYS B C 1
ATOM 1132 O O . CYS B 2 24 ? -41.053 -31.049 2.956 1.00 80.81 24 CYS B O 1
ATOM 1135 N N . PRO B 2 25 ? -39.615 -32.636 3.619 1.00 77.17 25 PRO B N 1
ATOM 1136 C CA . PRO B 2 25 ? -40.206 -33.645 2.729 1.00 77.34 25 PRO B CA 1
ATOM 1137 C C . PRO B 2 25 ? -41.652 -33.925 3.095 1.00 82.87 25 PRO B C 1
ATOM 1138 O O . PRO B 2 25 ? -42.092 -33.607 4.211 1.00 83.06 25 PRO B O 1
ATOM 1142 N N . PRO B 2 26 ? -42.429 -34.513 2.176 1.00 84.89 26 PRO B N 1
ATOM 1143 C CA . PRO B 2 26 ? -43.862 -34.720 2.454 1.00 78.48 26 PRO B CA 1
ATOM 1144 C C . PRO B 2 26 ? -44.145 -35.537 3.704 1.00 85.92 26 PRO B C 1
ATOM 1145 O O . PRO B 2 26 ? -45.133 -35.266 4.396 1.00 92.81 26 PRO B O 1
ATOM 1149 N N . HIS B 2 27 ? -43.328 -36.545 4.005 1.00 84.85 27 HIS B N 1
ATOM 1150 C CA . HIS B 2 27 ? -43.498 -37.364 5.208 1.00 88.42 27 HIS B CA 1
ATOM 1151 C C . HIS B 2 27 ? -42.141 -37.470 5.897 1.00 94.68 27 HIS B C 1
ATOM 1152 O O . HIS B 2 27 ? -41.434 -38.469 5.745 1.00 102.29 27 HIS B O 1
ATOM 1159 N N . CYS B 2 28 ? -41.795 -36.452 6.677 1.00 98.46 28 CYS B N 1
ATOM 1160 C CA . CYS B 2 28 ? -40.498 -36.392 7.338 1.00 95.92 28 CYS B CA 1
ATOM 1161 C C . CYS B 2 28 ? -40.567 -37.063 8.704 1.00 94.42 28 CYS B C 1
ATOM 1162 O O . CYS B 2 28 ? -41.583 -36.978 9.394 1.00 94.85 28 CYS B O 1
#

Solvent-accessible surface area: 8131 Å² total; per-residue (Å²): 156,87,55,59,0,66,32,85,100,90,93,19,95,18,80,81,36,42,107,11,64,0,50,0,88,10,53,36,127,194,144,21,81,76,74,47,0,27,0,4,0,0,0,73,88,34,1,0,3,1,2,34,146,5,105,52,49,117,141,9,32,77,96,61,2,64,187,48,16,136,11,24,105,117,50,1,60,138,2,22,0,1,0,46,1,54,66,0,70,90,138,4,36,20,43,0,11,0,0,0,18,33,88,29,34,29,56,76,131,0,34,1,129,18,59,68,75,152,107,155,121,64,58,78,63,18,168,40,0,29,159,59,14,47,0,9,142,95,42,36,2,85,28,3,54,66,177,81

Foldseek 3Di:
DDWEKDFPAFEAEEEAFAKDKGKIFTDDPDWDPQQQKWKWKDFDPATAFTQHRNRTDCPRHDPVCVVFKDFPSVCVRVRIRIIMGGRDHQVPFGKMKMWMGRPHIYIDIHGYGYDDHDDD/DADPPVCVVPVVDPCEVVQNDPNGHNPD

Organism: Homo sapiens (NCBI:txid9606)

B-factor: mean 84.74, std 15.89, range [65.0, 210.83]

Radius of gyration: 15.18 Å; Cα contacts (8 Å, |Δi|>4): 308; chains: 2; bounding box: 51×33×34 Å

GO terms:
  GO:0005515 protein binding (F, IPI)
  GO:0050860 negative regulation of T cell receptor signaling pathway (P, IDA)
  GO:0050868 negative regulation of T cell activation (P, IDA)
  GO:0048018 receptor ligand activity (F, IDA)
  GO:0031901 early endosome membrane (C, IDA)
  GO:0055038 recycling endosome membrane (C, IDA)
  GO:0035666 TRIF-dependent toll-like receptor signaling pathway (P, IDA)
  GO:0005886 plasma membrane (C, IDA)
  GO:0003713 transcription coactivator activity (F, IDA)
  GO:0005886 plasma membrane (C, EXP)
  GO:0012505 endomembrane system (C, EXP)
  GO:0002841 negative regulation of T cell mediated immune response to tumor cell (P, IMP)
  GO:2001186 negative regulation of CD8-positive, alpha-beta T cell activation (P, IMP)
  GO:0034097 response to cytokine (P, IDA)
  GO:0000139 Golgi membrane (C, TAS)
  GO:0005789 endoplasmic reticulum membrane (C, TAS)
  GO:0005829 cytosol (C, TAS)
  GO:0005886 plasma membrane (C, TAS)
  GO:0005654 nucleoplasm (C, IDA)
  GO:0016607 nuclear speck (C, IDA)

Secondary structure (DSSP, 8-state):
-----B-S-SEEEE-TT--EEE--B----SS--GGG-EEEEEETTEEEEEEETTEE--TTB-GGGTTTEEE-GGGGGGTB--EEE-S--GGG-EEEEEEEEESEEEEEEEEEEEPPPPP-/---TTHHHHHTT-SSTTTT--SSS-TT-

Sequence (148 aa):
AAFTVTVPKDLYVVEYGSNMTIECKFPVEKQLDLAALIVYWEMEDKNIIQFVHGEEDLKVQHSSYRQRARLLKDQLSLGNAALQITDVKLQDAGVYRCMISYGGADYKRITVKVNAPHAAGCPADCYEYCRGVPFCELGWSLRCPPHC